Protein AF-A0A919I001-F1 (afdb_monomer_lite)

Radius of gyration: 16.32 Å; chains: 1; bounding box: 42×17×43 Å

InterPro domains:
  IPR050692 HTH-type transcriptional repressor FabR [PTHR47752] (2-60)

Organism: Klebsiella pneumoniae (NCBI:txid573)

Foldseek 3Di:
DDPVLVVVLVVVLVVLCVVLVVVCVVDDPVVNVVSVVVNVVVNVCSVVVSVVVVVVVVVVVVVVVD

Secondary structure (DSSP, 8-state):
--HHHHHHHHHHHHHHHHHHHHHHHHS-HHHHHHHHHHHHHHHHHHHHHHHHHHHHHHHHHHHT--

Structure (mmCIF, N/CA/C/O backbone):
data_AF-A0A919I001-F1
#
_entry.id   AF-A0A919I001-F1
#
loop_
_atom_site.group_PDB
_atom_site.id
_atom_site.type_symbol
_atom_site.label_atom_id
_atom_site.label_alt_id
_atom_site.label_comp_id
_atom_site.label_asym_id
_atom_site.label_entity_id
_atom_site.label_seq_id
_atom_site.pdbx_PDB_ins_code
_atom_site.Cartn_x
_atom_site.Cartn_y
_atom_site.Cartn_z
_atom_site.occupancy
_atom_site.B_iso_or_equiv
_atom_si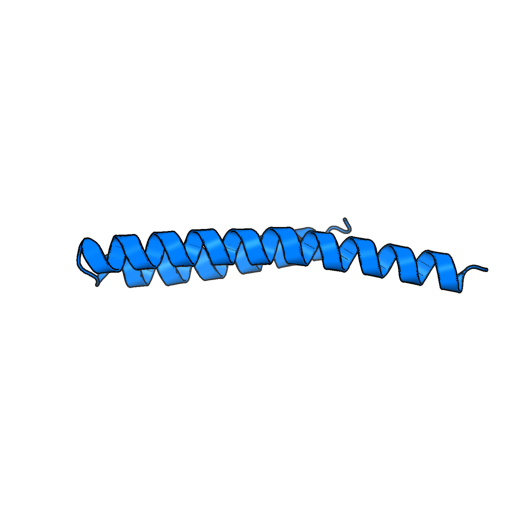te.auth_seq_id
_atom_site.auth_comp_id
_atom_site.auth_asym_id
_atom_site.auth_atom_id
_atom_site.pdbx_PDB_model_num
ATOM 1 N N . MET A 1 1 ? 15.509 4.254 -11.153 1.00 79.12 1 MET A N 1
ATOM 2 C CA . MET A 1 1 ? 14.219 3.612 -11.475 1.00 79.12 1 MET A CA 1
ATOM 3 C C . MET A 1 1 ? 13.566 4.361 -12.620 1.00 79.12 1 MET A C 1
ATOM 5 O O . MET A 1 1 ? 13.571 5.587 -12.568 1.00 79.12 1 MET A O 1
ATOM 9 N N . PRO A 1 2 ? 13.015 3.664 -13.625 1.00 89.25 2 PRO A N 1
ATOM 10 C CA . PRO A 1 2 ? 12.169 4.259 -14.646 1.00 89.25 2 PRO A CA 1
ATOM 11 C C . PRO A 1 2 ? 10.926 4.891 -14.023 1.00 89.25 2 PRO A C 1
ATOM 13 O O . PRO A 1 2 ? 10.422 4.420 -13.003 1.00 89.25 2 PRO A O 1
ATOM 16 N N . ARG A 1 3 ? 10.400 5.922 -14.683 1.00 91.75 3 ARG A N 1
ATOM 17 C CA . ARG A 1 3 ? 9.226 6.670 -14.223 1.00 91.75 3 ARG A CA 1
ATOM 18 C C . ARG A 1 3 ? 7.996 5.781 -13.991 1.00 91.75 3 ARG A C 1
ATOM 20 O O . ARG A 1 3 ? 7.344 5.911 -12.961 1.00 91.75 3 ARG A O 1
ATOM 27 N N . ALA A 1 4 ? 7.746 4.821 -14.881 1.00 91.06 4 ALA A N 1
ATOM 28 C CA . ALA A 1 4 ? 6.626 3.888 -14.747 1.00 91.06 4 ALA A CA 1
ATOM 29 C C . ALA A 1 4 ? 6.683 3.064 -13.443 1.00 91.06 4 ALA A C 1
ATOM 31 O O . ALA A 1 4 ? 5.655 2.828 -12.818 1.00 91.06 4 ALA A O 1
ATOM 32 N N . PHE A 1 5 ? 7.882 2.686 -12.980 1.00 91.56 5 PHE A N 1
ATOM 33 C CA . PHE A 1 5 ? 8.052 1.977 -11.704 1.00 91.56 5 PHE A CA 1
ATOM 34 C C . PHE A 1 5 ? 7.730 2.866 -10.508 1.00 91.56 5 PHE A C 1
ATOM 36 O O . PHE A 1 5 ? 7.071 2.425 -9.570 1.00 91.56 5 PHE A O 1
ATOM 43 N N . THR A 1 6 ? 8.184 4.121 -1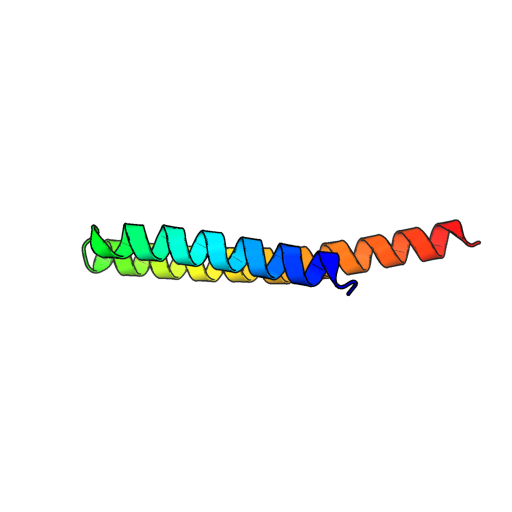0.544 1.00 93.75 6 THR A N 1
ATOM 44 C CA . THR A 1 6 ? 7.906 5.079 -9.469 1.00 93.75 6 THR A CA 1
ATOM 45 C C . THR A 1 6 ? 6.426 5.448 -9.401 1.00 93.75 6 THR A C 1
ATOM 47 O O . THR A 1 6 ? 5.889 5.575 -8.305 1.00 93.75 6 THR A O 1
ATOM 50 N N . GLU A 1 7 ? 5.757 5.566 -10.552 1.00 96.75 7 GLU A N 1
ATOM 51 C CA . GLU A 1 7 ? 4.317 5.837 -10.634 1.00 96.75 7 GLU A CA 1
ATOM 52 C C . GLU A 1 7 ? 3.510 4.651 -10.097 1.00 96.75 7 GLU A C 1
ATOM 54 O O . GLU A 1 7 ? 2.702 4.840 -9.193 1.00 96.75 7 GLU A O 1
ATOM 59 N N . ALA A 1 8 ? 3.807 3.426 -10.544 1.00 96.19 8 ALA A N 1
ATOM 60 C CA . ALA A 1 8 ? 3.136 2.223 -10.053 1.00 96.19 8 ALA A CA 1
ATOM 61 C C . ALA A 1 8 ? 3.349 1.997 -8.544 1.00 96.19 8 ALA A C 1
ATOM 63 O O . ALA A 1 8 ? 2.423 1.610 -7.830 1.00 96.19 8 ALA A O 1
ATOM 64 N N . GLN A 1 9 ? 4.559 2.260 -8.030 1.00 97.12 9 GLN A N 1
ATOM 65 C CA . GLN A 1 9 ? 4.830 2.191 -6.592 1.00 97.12 9 GLN A CA 1
ATOM 66 C C . GLN A 1 9 ? 3.989 3.216 -5.820 1.00 97.12 9 GLN A C 1
ATOM 68 O O . GLN A 1 9 ? 3.368 2.862 -4.818 1.00 97.12 9 GLN A O 1
ATOM 73 N N . ALA A 1 10 ? 3.975 4.476 -6.266 1.00 97.94 10 ALA A N 1
ATOM 74 C CA . ALA A 1 10 ? 3.225 5.541 -5.610 1.00 97.94 10 ALA A CA 1
ATOM 75 C C . ALA A 1 10 ? 1.715 5.269 -5.634 1.00 97.94 10 ALA A C 1
ATOM 77 O O . ALA A 1 10 ? 1.056 5.410 -4.605 1.00 97.94 10 ALA A O 1
ATOM 78 N N . GLU A 1 11 ? 1.187 4.820 -6.773 1.00 98.31 11 GLU A N 1
ATOM 79 C CA . GLU A 1 11 ? -0.214 4.435 -6.932 1.00 98.31 11 GLU A CA 1
ATOM 80 C C . GLU A 1 11 ? -0.596 3.333 -5.940 1.00 98.31 11 GLU A C 1
ATOM 82 O O . GLU A 1 11 ? -1.514 3.520 -5.143 1.00 98.31 11 GLU A O 1
ATOM 87 N N . ALA A 1 12 ? 0.177 2.242 -5.884 1.00 98.25 12 ALA A N 1
ATOM 88 C CA . ALA A 1 12 ? -0.073 1.151 -4.945 1.00 98.25 12 ALA A CA 1
ATOM 89 C C . ALA A 1 12 ? -0.054 1.620 -3.479 1.00 98.25 12 ALA A C 1
ATOM 91 O O . ALA A 1 12 ? -0.907 1.215 -2.687 1.00 98.25 12 ALA A O 1
ATOM 92 N N . MET A 1 13 ? 0.895 2.489 -3.109 1.00 98.50 13 MET A N 1
ATOM 93 C CA . MET A 1 13 ? 0.973 3.055 -1.758 1.00 98.50 13 MET A CA 1
ATOM 94 C C . MET A 1 13 ? -0.261 3.904 -1.425 1.00 98.50 13 MET A C 1
ATOM 96 O O . MET A 1 13 ? -0.824 3.760 -0.339 1.00 98.50 13 MET A O 1
ATOM 100 N N . VAL A 1 14 ? -0.708 4.758 -2.349 1.00 98.38 14 VAL A N 1
ATOM 101 C CA . VAL A 1 14 ? -1.898 5.600 -2.157 1.00 98.38 14 VAL A CA 1
ATOM 102 C C . VAL A 1 14 ? -3.158 4.747 -2.036 1.00 98.38 14 VAL A C 1
ATOM 104 O O . VAL A 1 14 ? -3.950 4.976 -1.123 1.00 98.38 14 VAL A O 1
ATOM 107 N N . THR A 1 15 ? -3.327 3.730 -2.883 1.00 98.44 15 THR A N 1
ATOM 108 C CA . THR A 1 15 ? -4.487 2.828 -2.838 1.00 98.44 15 THR A CA 1
ATOM 109 C C . THR A 1 15 ? -4.628 2.145 -1.478 1.00 98.44 15 THR A C 1
ATOM 111 O O . THR A 1 15 ? -5.730 2.112 -0.920 1.00 98.44 15 THR A O 1
ATOM 114 N N . ILE A 1 16 ? -3.532 1.626 -0.908 1.00 98.31 16 ILE A N 1
ATOM 115 C CA . ILE A 1 16 ? -3.605 0.938 0.389 1.00 98.31 16 ILE A CA 1
ATOM 116 C C . ILE A 1 16 ? -3.838 1.906 1.550 1.00 98.31 16 ILE A C 1
ATOM 118 O O . ILE A 1 16 ? -4.608 1.585 2.450 1.00 98.31 16 ILE A O 1
ATOM 122 N N . VAL A 1 17 ? -3.238 3.102 1.519 1.00 98.38 17 VAL A N 1
ATOM 123 C CA . VAL A 1 17 ? -3.446 4.124 2.559 1.00 98.38 17 VAL A CA 1
ATOM 124 C C . VAL A 1 17 ? -4.878 4.639 2.522 1.00 98.38 17 VAL A C 1
ATOM 126 O O . VAL A 1 17 ? -5.484 4.801 3.575 1.00 98.38 17 VAL A O 1
ATOM 129 N N . PHE A 1 18 ? -5.442 4.853 1.332 1.00 98.31 18 PHE A N 1
ATOM 130 C CA . PHE A 1 18 ? -6.831 5.280 1.187 1.00 98.31 18 PHE A CA 1
ATOM 131 C C . PHE A 1 18 ? -7.800 4.220 1.722 1.00 98.31 18 PHE A C 1
ATOM 133 O O . PHE A 1 18 ? -8.694 4.533 2.506 1.00 98.31 18 PHE A O 1
ATOM 140 N N . SER A 1 19 ? -7.573 2.953 1.363 1.00 97.44 19 SER A N 1
ATOM 141 C CA . SER A 1 19 ? -8.400 1.830 1.822 1.00 97.44 19 SER A CA 1
ATOM 142 C C . SER A 1 19 ? -8.320 1.640 3.342 1.00 97.44 19 SER A C 1
ATOM 144 O O . SER A 1 19 ? -9.348 1.551 4.008 1.00 97.44 19 SER A O 1
ATOM 146 N N . ALA A 1 20 ? -7.109 1.644 3.910 1.00 98.06 20 ALA A N 1
ATOM 147 C CA . ALA A 1 20 ? -6.911 1.547 5.356 1.00 98.06 20 ALA A CA 1
ATOM 148 C C . ALA A 1 20 ? -7.441 2.786 6.094 1.00 98.06 20 ALA A C 1
ATOM 150 O O . ALA A 1 20 ? -7.976 2.672 7.190 1.00 98.06 20 ALA A O 1
ATOM 151 N N . GLY A 1 21 ? -7.336 3.972 5.494 1.00 97.50 21 GLY A N 1
ATOM 152 C CA . GLY A 1 21 ? -7.904 5.202 6.037 1.00 97.50 21 GLY A CA 1
ATOM 153 C C . GLY A 1 21 ? -9.425 5.132 6.160 1.00 97.50 21 GLY A C 1
ATOM 154 O O . GLY A 1 21 ? -9.961 5.565 7.176 1.00 97.50 21 GLY A O 1
ATOM 155 N N . ALA A 1 22 ? -10.106 4.539 5.176 1.00 97.50 22 ALA A N 1
ATOM 156 C CA . ALA A 1 22 ? -11.542 4.285 5.247 1.00 97.50 22 ALA A CA 1
ATOM 157 C C . ALA A 1 22 ? -11.889 3.282 6.363 1.00 97.50 22 ALA A C 1
ATOM 159 O O . ALA A 1 22 ? -12.707 3.597 7.220 1.00 97.50 22 ALA A O 1
ATOM 160 N N . GLU A 1 23 ? -11.205 2.131 6.424 1.00 97.31 23 GLU A N 1
ATOM 161 C CA . GLU A 1 23 ? -11.399 1.119 7.483 1.00 97.31 23 GLU A CA 1
ATOM 162 C C . GLU A 1 23 ? -11.160 1.707 8.888 1.00 97.31 23 GLU A C 1
ATOM 164 O O . GLU A 1 23 ? -11.879 1.397 9.836 1.00 97.31 23 GLU A O 1
ATOM 169 N N . ALA A 1 24 ? -10.189 2.617 9.029 1.00 97.56 24 ALA A N 1
ATOM 170 C CA . ALA A 1 24 ? -9.855 3.255 10.299 1.00 97.56 24 ALA A CA 1
ATOM 171 C C . ALA A 1 24 ? -11.007 4.083 10.897 1.00 97.56 24 ALA A C 1
ATOM 173 O O . ALA A 1 24 ? -11.025 4.277 12.119 1.00 97.56 24 ALA A O 1
ATOM 174 N N . LEU A 1 25 ? -11.939 4.577 10.072 1.00 97.38 25 LEU A N 1
ATOM 175 C CA . LEU A 1 25 ? -13.105 5.346 10.519 1.00 97.38 25 LEU A CA 1
ATOM 176 C C . LEU A 1 25 ? -14.133 4.468 11.245 1.00 97.38 25 LEU A C 1
ATOM 178 O O . LEU A 1 25 ? -14.781 4.955 12.170 1.00 97.38 25 LEU A O 1
ATOM 182 N N . ASP A 1 26 ? -14.217 3.186 10.884 1.00 96.94 26 ASP A N 1
ATOM 183 C CA . ASP A 1 26 ? -15.247 2.256 11.368 1.00 96.94 26 ASP A CA 1
ATOM 184 C C . ASP A 1 26 ? -14.789 1.386 12.551 1.00 96.94 26 ASP A C 1
ATOM 186 O O . ASP A 1 26 ? -15.598 0.711 13.190 1.00 96.94 26 ASP A O 1
ATOM 190 N N . VAL A 1 27 ? -13.489 1.383 12.867 1.00 96.69 27 VAL A N 1
ATOM 191 C CA . VAL A 1 27 ? -12.904 0.493 13.881 1.00 96.69 27 VAL A CA 1
ATOM 192 C C . VAL A 1 27 ? -12.540 1.201 15.189 1.00 96.69 27 VAL A C 1
ATOM 194 O O . VAL A 1 27 ? -12.188 2.383 15.228 1.00 96.69 27 VAL A O 1
ATOM 197 N N . GLY A 1 28 ? -12.581 0.441 16.287 1.00 97.69 28 GLY A N 1
ATOM 198 C CA . GLY A 1 28 ? -12.175 0.905 17.614 1.00 97.69 28 GLY A CA 1
ATOM 199 C C . GLY A 1 28 ? -10.656 1.113 17.758 1.00 97.69 28 GLY A C 1
ATOM 200 O O . GLY A 1 28 ? -9.883 0.698 16.894 1.00 97.69 28 GLY A O 1
ATOM 201 N N . PRO A 1 29 ? -10.193 1.720 18.869 1.00 96.06 29 PRO A N 1
ATOM 202 C CA . PRO A 1 29 ? -8.787 2.098 19.054 1.00 96.06 29 PRO A CA 1
ATOM 203 C C . PRO A 1 29 ? -7.787 0.937 18.956 1.00 96.06 29 PRO A C 1
ATOM 205 O O . PRO A 1 29 ? -6.689 1.121 18.437 1.00 96.06 29 PRO A O 1
ATOM 208 N N . GLU A 1 30 ? -8.158 -0.253 19.437 1.00 97.56 30 GLU A N 1
ATOM 209 C CA . GLU A 1 30 ? -7.290 -1.435 19.388 1.00 97.56 30 GLU A CA 1
ATOM 210 C C . GLU A 1 30 ? -7.143 -1.967 17.956 1.00 97.56 30 GLU A C 1
ATOM 212 O O . GLU A 1 30 ? -6.026 -2.114 17.461 1.00 97.56 30 GLU A O 1
ATOM 217 N N . GLN A 1 31 ? -8.259 -2.166 17.245 1.00 97.50 31 GLN A N 1
ATOM 218 C CA . GLN A 1 31 ? -8.231 -2.529 15.826 1.00 97.50 31 GLN A CA 1
ATOM 219 C C . GLN A 1 31 ? -7.520 -1.472 14.978 1.00 97.50 31 GLN A C 1
ATOM 221 O O . GLN A 1 31 ? -6.793 -1.831 14.057 1.00 97.50 31 GLN A O 1
ATOM 226 N N . ARG A 1 32 ? -7.673 -0.181 15.297 1.00 98.00 32 ARG A N 1
ATOM 227 C CA . ARG A 1 32 ? -6.967 0.897 14.596 1.00 98.00 32 ARG A CA 1
ATOM 228 C C . ARG A 1 32 ? -5.448 0.769 14.740 1.00 98.00 32 ARG A C 1
ATOM 230 O O . ARG A 1 32 ? -4.743 0.967 13.757 1.00 98.00 32 ARG A O 1
ATOM 237 N N . ARG A 1 33 ? -4.945 0.379 15.918 1.00 97.81 33 ARG A N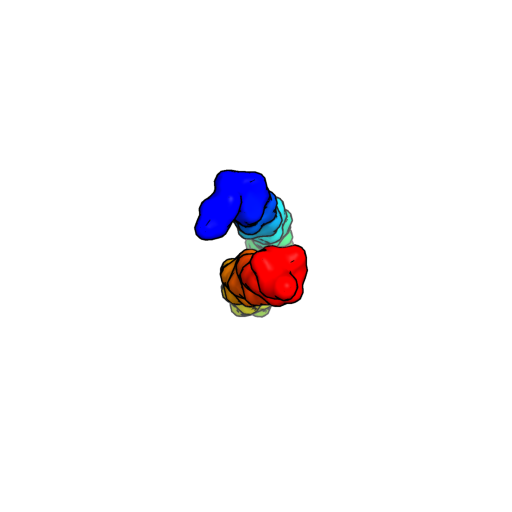 1
ATOM 238 C CA . ARG A 1 33 ? -3.509 0.125 16.128 1.00 97.81 33 ARG A CA 1
ATOM 239 C C . ARG A 1 33 ? -3.019 -1.071 15.307 1.00 97.81 33 ARG A C 1
ATOM 241 O O . ARG A 1 33 ? -1.999 -0.978 14.636 1.00 97.81 33 ARG A O 1
ATOM 248 N N . GLN A 1 34 ? -3.779 -2.166 15.293 1.00 98.19 34 GLN A N 1
ATOM 249 C CA . GLN A 1 34 ? -3.450 -3.345 14.478 1.00 98.19 34 GLN A CA 1
ATOM 250 C C . GLN A 1 34 ? -3.466 -3.027 12.974 1.00 98.19 34 GLN A C 1
ATOM 252 O O . GLN A 1 34 ? -2.603 -3.482 12.220 1.00 98.19 34 GLN A O 1
ATOM 257 N N . LEU A 1 35 ? -4.435 -2.221 12.536 1.00 98.19 35 LEU A N 1
ATOM 258 C CA . LEU A 1 35 ? -4.542 -1.719 11.170 1.00 98.19 35 LEU A CA 1
ATOM 259 C C . LEU A 1 35 ? -3.330 -0.857 10.793 1.00 98.19 35 LEU A C 1
ATOM 261 O O . LEU A 1 35 ? -2.779 -1.037 9.709 1.00 98.19 35 LEU A O 1
ATOM 265 N N . GLU A 1 36 ? -2.884 0.027 11.688 1.00 98.12 36 GLU A N 1
ATOM 266 C CA . GLU A 1 36 ? -1.691 0.858 11.499 1.00 98.12 36 GLU A CA 1
ATOM 267 C C . GLU A 1 36 ? -0.421 0.007 11.354 1.00 98.12 36 GLU A C 1
ATOM 269 O O . GLU A 1 36 ? 0.321 0.164 10.382 1.00 98.12 36 GLU A O 1
ATOM 274 N N . GLU A 1 37 ? -0.190 -0.941 12.265 1.00 98.44 37 GLU A N 1
ATOM 275 C CA . GLU A 1 37 ? 0.972 -1.837 12.212 1.00 98.44 37 GLU A CA 1
ATOM 276 C C . GLU A 1 37 ? 1.009 -2.641 10.903 1.00 98.44 37 GLU A C 1
ATOM 278 O O . GLU A 1 37 ? 2.055 -2.743 10.245 1.00 98.44 37 GLU A O 1
ATOM 283 N N . ARG A 1 38 ? -0.153 -3.153 10.478 1.00 98.44 38 ARG A N 1
ATOM 284 C CA . ARG A 1 38 ? -0.322 -3.851 9.198 1.00 98.44 38 ARG A CA 1
ATOM 285 C C . ARG A 1 38 ? -0.031 -2.932 8.012 1.00 98.44 38 ARG A C 1
ATOM 287 O O . ARG A 1 38 ? 0.713 -3.331 7.114 1.00 98.44 38 ARG A O 1
ATOM 294 N N . LEU A 1 39 ? -0.570 -1.714 8.012 1.00 98.62 39 LEU A N 1
ATOM 295 C CA . LEU A 1 39 ? -0.371 -0.735 6.943 1.00 98.62 39 LEU A CA 1
ATOM 296 C C . LEU A 1 39 ? 1.110 -0.354 6.804 1.00 98.62 39 LEU A C 1
ATOM 298 O O . LEU A 1 39 ? 1.646 -0.337 5.695 1.00 98.62 39 LEU A O 1
ATOM 302 N N . VAL A 1 40 ? 1.807 -0.122 7.920 1.00 98.62 40 VAL A N 1
ATOM 303 C CA . VAL A 1 40 ? 3.250 0.168 7.928 1.00 98.62 40 VAL A CA 1
ATOM 304 C C . VAL A 1 40 ? 4.046 -0.989 7.323 1.00 98.62 40 VAL A C 1
ATOM 306 O O . VAL A 1 40 ? 4.962 -0.762 6.523 1.00 98.62 40 VAL A O 1
ATOM 309 N N . LEU A 1 41 ? 3.711 -2.236 7.669 1.00 98.69 41 LEU A N 1
ATOM 310 C CA . LEU A 1 41 ? 4.356 -3.408 7.080 1.00 98.69 41 LEU A CA 1
ATOM 311 C C . LEU A 1 41 ?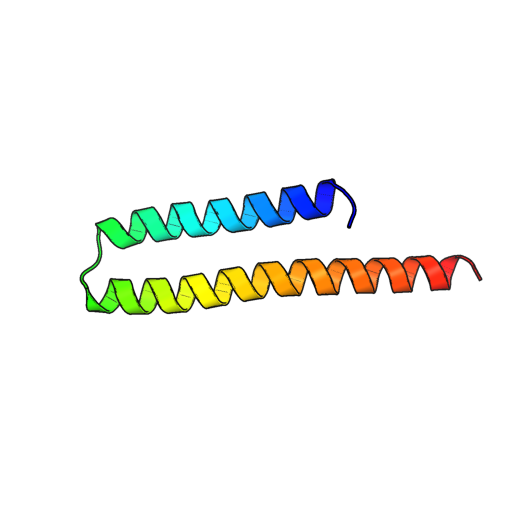 4.114 -3.482 5.564 1.00 98.69 41 LEU A C 1
ATOM 313 O O . LEU A 1 41 ? 5.073 -3.651 4.809 1.00 98.69 41 LEU A O 1
ATOM 317 N N . GLN A 1 42 ? 2.873 -3.294 5.112 1.00 98.62 42 GLN A N 1
ATOM 318 C CA . GLN A 1 42 ? 2.512 -3.302 3.690 1.00 98.62 42 GLN A CA 1
ATOM 319 C C . GLN A 1 42 ? 3.255 -2.213 2.900 1.00 98.62 42 GLN A C 1
ATOM 321 O O . GLN A 1 42 ? 3.854 -2.507 1.864 1.00 98.62 42 GLN A O 1
ATOM 326 N N . LEU A 1 43 ? 3.323 -0.982 3.418 1.00 98.62 43 LEU A N 1
ATOM 327 C CA . LEU A 1 43 ? 4.071 0.120 2.798 1.00 98.62 43 LEU A CA 1
ATOM 328 C C . LEU A 1 43 ? 5.568 -0.195 2.666 1.00 98.62 43 LEU A C 1
ATOM 330 O O . LEU A 1 43 ? 6.186 0.086 1.632 1.00 98.62 43 LEU A O 1
ATOM 334 N N . ARG A 1 44 ? 6.163 -0.824 3.688 1.00 98.50 44 ARG A N 1
ATOM 335 C C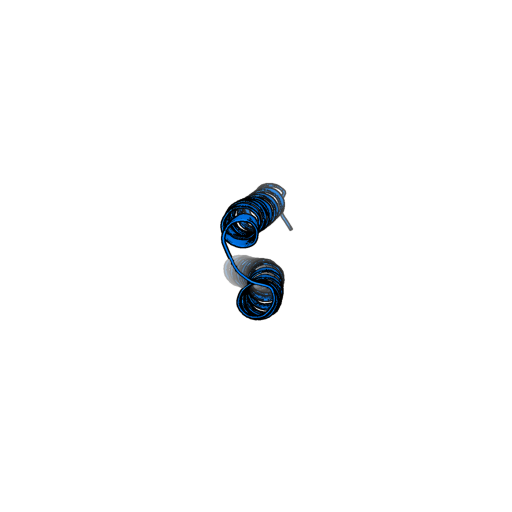A . ARG A 1 44 ? 7.561 -1.281 3.642 1.00 98.50 44 ARG A CA 1
ATOM 336 C C . ARG A 1 44 ? 7.757 -2.386 2.609 1.00 98.50 44 ARG A C 1
ATOM 338 O O . ARG A 1 44 ? 8.774 -2.376 1.916 1.00 98.50 44 ARG A O 1
ATOM 345 N N . MET A 1 45 ? 6.815 -3.323 2.505 1.00 98.38 45 MET A N 1
ATOM 346 C CA . MET A 1 45 ? 6.862 -4.401 1.515 1.00 98.38 45 MET A CA 1
ATOM 347 C C . MET A 1 45 ? 6.788 -3.856 0.092 1.00 98.38 45 MET A C 1
ATOM 349 O O . MET A 1 45 ? 7.620 -4.239 -0.723 1.00 98.38 45 MET A O 1
ATOM 353 N N . ILE A 1 46 ? 5.876 -2.922 -0.190 1.00 97.88 46 ILE A N 1
ATOM 354 C CA . ILE A 1 46 ? 5.779 -2.260 -1.500 1.00 97.88 46 ILE A CA 1
ATOM 355 C C . ILE A 1 46 ? 7.081 -1.519 -1.816 1.00 97.88 46 ILE A C 1
ATOM 357 O O . ILE A 1 46 ? 7.661 -1.718 -2.881 1.00 97.88 46 ILE A O 1
ATOM 361 N N . SER A 1 47 ? 7.598 -0.735 -0.865 1.00 96.25 47 SER A N 1
ATOM 362 C CA . SER A 1 47 ? 8.827 0.040 -1.071 1.00 96.25 47 SER A CA 1
ATOM 363 C C . SER A 1 47 ? 10.044 -0.841 -1.353 1.00 96.25 47 SER A C 1
ATOM 365 O O . SER A 1 47 ? 10.788 -0.613 -2.308 1.00 96.25 47 SER A O 1
ATOM 367 N N . LYS A 1 48 ? 10.245 -1.888 -0.543 1.00 96.62 48 LYS A N 1
ATOM 368 C CA . LYS A 1 48 ? 11.345 -2.839 -0.745 1.00 96.62 48 LYS A CA 1
ATOM 369 C C . LYS A 1 48 ? 11.139 -3.663 -2.013 1.00 96.62 48 LYS A C 1
ATOM 371 O O . LYS A 1 48 ? 12.095 -3.875 -2.751 1.00 96.62 48 LYS A O 1
ATOM 376 N N . GLY A 1 49 ? 9.915 -4.118 -2.268 1.00 95.50 49 GLY A N 1
ATOM 377 C CA . GLY A 1 49 ? 9.553 -4.918 -3.435 1.00 95.50 49 GLY A CA 1
ATOM 378 C C . GLY A 1 49 ? 9.829 -4.184 -4.742 1.00 95.50 49 GLY A C 1
ATOM 379 O O . GLY A 1 49 ? 10.494 -4.741 -5.611 1.00 95.50 49 GLY A O 1
ATOM 380 N N . ALA A 1 50 ? 9.425 -2.914 -4.840 1.00 94.81 50 ALA A N 1
ATOM 381 C CA . ALA A 1 50 ? 9.722 -2.061 -5.989 1.00 94.81 50 ALA A CA 1
ATOM 382 C C . ALA A 1 50 ? 11.238 -1.930 -6.222 1.00 94.81 50 ALA A C 1
ATOM 384 O O . ALA A 1 50 ? 11.712 -2.106 -7.345 1.00 94.81 50 ALA A O 1
ATOM 385 N N . TYR A 1 51 ? 12.016 -1.698 -5.156 1.00 92.75 51 TYR A N 1
ATOM 386 C CA . TYR A 1 51 ? 13.479 -1.625 -5.234 1.00 92.75 51 TYR A CA 1
ATOM 387 C C . TYR A 1 51 ? 14.126 -2.934 -5.703 1.00 92.75 51 TYR A C 1
ATOM 389 O O . TYR A 1 51 ? 14.935 -2.923 -6.632 1.00 92.75 51 TYR A O 1
ATOM 397 N N . TYR A 1 52 ? 13.763 -4.063 -5.091 1.00 93.94 52 TYR A N 1
ATOM 398 C CA . TYR A 1 52 ? 14.318 -5.369 -5.450 1.00 93.94 52 TYR A CA 1
ATOM 399 C C . TYR A 1 52 ? 13.952 -5.788 -6.869 1.00 93.94 52 TYR A C 1
ATOM 401 O O . TYR A 1 52 ? 14.809 -6.307 -7.586 1.00 93.94 52 TYR A O 1
ATOM 409 N N . TRP A 1 53 ? 12.705 -5.556 -7.281 1.00 90.75 53 TRP A N 1
ATOM 410 C CA . TRP A 1 53 ? 12.269 -5.853 -8.639 1.00 90.75 53 TRP A CA 1
ATOM 411 C C . TRP A 1 53 ? 13.095 -5.073 -9.658 1.00 90.75 53 TRP A C 1
ATOM 413 O O . TRP A 1 53 ? 13.672 -5.671 -10.564 1.00 90.75 53 TRP A O 1
ATOM 423 N N . TYR A 1 54 ? 13.223 -3.759 -9.456 1.00 89.25 54 TYR A N 1
ATOM 424 C CA . TYR A 1 54 ? 14.015 -2.903 -10.331 1.00 89.25 54 TYR A CA 1
ATOM 425 C C . TYR A 1 54 ? 15.471 -3.369 -10.435 1.00 89.25 54 TYR A C 1
ATOM 427 O O . TYR A 1 54 ? 16.005 -3.482 -11.537 1.00 89.25 54 TYR A O 1
ATOM 435 N N . ARG A 1 55 ? 16.113 -3.682 -9.302 1.00 90.12 55 ARG A N 1
ATOM 436 C CA . ARG A 1 55 ? 17.505 -4.152 -9.301 1.00 90.12 55 ARG A CA 1
ATOM 437 C C . ARG A 1 55 ? 17.663 -5.453 -10.090 1.00 90.12 55 ARG A C 1
ATOM 439 O O . ARG A 1 55 ? 18.568 -5.569 -10.908 1.00 90.12 55 ARG A O 1
ATOM 446 N N . ARG A 1 56 ? 16.744 -6.402 -9.897 1.00 90.12 56 ARG A N 1
ATOM 447 C CA . ARG A 1 56 ? 16.745 -7.686 -10.611 1.00 90.12 56 ARG A CA 1
ATOM 448 C C . ARG A 1 56 ? 16.544 -7.517 -12.117 1.00 90.12 56 ARG A C 1
ATOM 450 O O . ARG A 1 56 ? 17.091 -8.284 -12.902 1.00 90.12 56 ARG A O 1
ATOM 457 N N . GLU A 1 57 ? 15.729 -6.554 -12.529 1.00 86.81 57 GLU A N 1
ATOM 458 C CA . GLU A 1 57 ? 15.495 -6.268 -13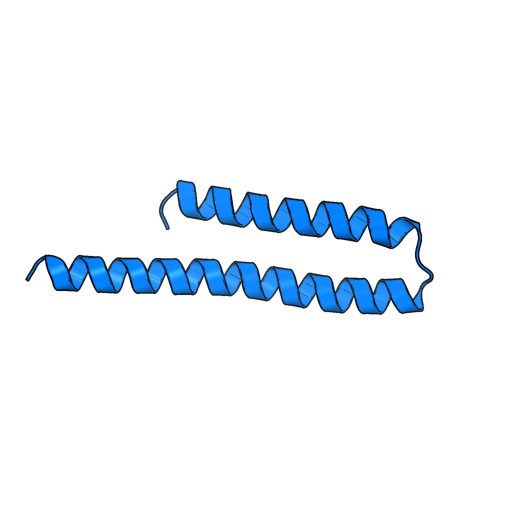.944 1.00 86.81 57 GLU A CA 1
ATOM 459 C C . GLU A 1 57 ? 16.741 -5.673 -14.612 1.00 86.81 57 GLU A C 1
ATOM 461 O O . GLU A 1 57 ? 17.093 -6.087 -15.714 1.00 86.81 57 GLU A O 1
ATOM 466 N N . GLN A 1 58 ? 17.482 -4.811 -13.905 1.00 85.38 58 GLN A N 1
ATOM 467 C CA . GLN A 1 58 ? 18.784 -4.325 -14.372 1.00 85.38 58 GLN A CA 1
ATOM 468 C C . GLN A 1 58 ? 19.807 -5.454 -14.544 1.00 85.38 58 GLN A C 1
ATOM 470 O O . GLN A 1 58 ? 20.445 -5.530 -15.590 1.00 85.38 58 GLN A O 1
ATOM 475 N N . GLU A 1 59 ? 19.926 -6.348 -13.555 1.00 87.25 59 GLU A N 1
ATOM 476 C CA . GLU A 1 59 ? 20.839 -7.504 -13.597 1.00 87.25 59 GLU A CA 1
ATOM 477 C C . GLU A 1 59 ? 20.554 -8.412 -14.815 1.00 87.25 59 GLU A C 1
ATOM 479 O O . GLU A 1 59 ? 21.470 -8.909 -15.474 1.00 87.25 59 GLU A O 1
ATOM 484 N N . LYS A 1 60 ? 19.275 -8.599 -15.168 1.00 83.06 60 LYS A N 1
ATOM 485 C CA . LYS A 1 60 ? 18.880 -9.357 -16.367 1.00 83.06 60 LYS A CA 1
ATOM 486 C C . LYS A 1 60 ? 19.276 -8.657 -17.665 1.00 83.06 60 LYS A C 1
ATOM 488 O O . LYS A 1 60 ? 19.724 -9.326 -18.590 1.00 83.06 60 LYS A O 1
ATOM 493 N N . MET A 1 61 ? 19.098 -7.337 -17.745 1.00 76.94 61 MET A N 1
ATOM 494 C CA . MET A 1 61 ? 19.447 -6.564 -18.942 1.00 76.94 61 MET A CA 1
ATOM 495 C C . MET A 1 61 ? 20.960 -6.543 -19.190 1.00 76.94 61 MET A C 1
ATOM 497 O O . MET A 1 61 ? 21.383 -6.646 -20.341 1.00 76.94 61 MET A O 1
ATOM 501 N N . SER A 1 62 ? 21.773 -6.467 -18.129 1.00 76.81 62 SER A N 1
ATOM 502 C CA . SER A 1 62 ? 23.234 -6.545 -18.250 1.00 76.81 62 SER A CA 1
ATOM 503 C C . SER A 1 62 ? 23.708 -7.902 -18.772 1.00 76.81 62 SER A C 1
ATOM 505 O O . SER A 1 62 ? 24.569 -7.935 -19.638 1.00 76.81 62 SER A O 1
ATOM 507 N N . HIS A 1 63 ? 23.101 -9.009 -18.329 1.00 71.88 63 HIS A N 1
ATOM 508 C CA . HIS A 1 63 ? 23.473 -10.360 -18.777 1.00 71.88 63 HIS A CA 1
ATOM 509 C C . HIS A 1 63 ? 22.999 -10.730 -20.190 1.00 71.88 63 HIS A C 1
ATOM 511 O O . HIS A 1 63 ? 23.440 -11.738 -20.724 1.00 71.88 63 HIS A O 1
ATOM 517 N N . HIS A 1 64 ? 22.075 -9.972 -20.786 1.00 65.69 64 HIS A N 1
ATOM 518 C CA . HIS A 1 64 ? 21.605 -10.206 -22.161 1.00 65.69 64 HIS A CA 1
ATOM 519 C C . HIS A 1 64 ? 22.394 -9.411 -23.211 1.00 65.69 64 HIS A C 1
ATOM 521 O O . HIS A 1 64 ? 22.132 -9.550 -24.403 1.00 65.69 64 HIS A O 1
ATOM 527 N N . SER A 1 65 ? 23.295 -8.532 -22.762 1.00 60.09 65 SER A N 1
ATOM 528 C CA . SER A 1 65 ? 24.108 -7.658 -23.616 1.00 60.09 65 SER A CA 1
ATOM 529 C C . SER A 1 65 ? 25.558 -8.155 -23.770 1.00 60.09 65 SER A C 1
ATOM 531 O O . SER A 1 65 ? 26.356 -7.468 -24.404 1.00 60.09 65 SER A O 1
ATOM 533 N N . GLU A 1 66 ? 25.880 -9.323 -23.200 1.00 52.09 66 GLU A N 1
ATOM 534 C CA . GLU A 1 66 ? 27.135 -10.084 -23.355 1.00 52.09 66 GLU A CA 1
ATOM 535 C C . GLU A 1 66 ? 26.878 -11.356 -24.174 1.00 52.09 66 GLU A C 1
ATOM 537 O O . GLU A 1 66 ? 27.755 -11.708 -24.995 1.00 52.09 66 GLU A O 1
#

pLDDT: mean 92.85, std 9.5, range [52.09, 98.69]

Sequence (66 aa):
MPRAFTEAQAEAMVTIVFSAGAEALDVGPEQRRQLEERLVLQLRMISKGAYYWYRREQEKMSHHSE